Protein AF-A0A2W5A1D0-F1 (afdb_monomer_lite)

Organism: NCBI:txid397260

Secondary structure (DSSP, 8-state):
-------SSHHHHHHHHHHHHHH-TTTTT--GGGHHHHTHHHHHTT-EEEEE--S-TT-TTS-HHHHSTT--HHHHHT-EEEEEEEEEE-HHHHHHHHTTPPPPTTGGGSSSEEEEEEEE-TT--TTT-HHHHHHHHHHHTTTTT--EEEEEEPTTT--EEEEEESPPP-----

Foldseek 3Di:
DDCPDDQPDLVRQCVLQLVLLCLAPVRVPPDPVNCQQVPSLQSVVVQKDFDFCAQPPPCPPPAVCVVPNPAHNVNRRPRTQKMWGKAQADPVLVVCVVVVHTDDSCRRDHHHAIEREDIRGSPDDPPPCPSVVVVVCCCVPVQDQHKHWYWDQDPPPRDTDIDIDHDDPPDPDD

Sequence (174 aa):
MSDEKGPQTVAEALGQITWLLSQSPVHRHLKIGDLEWSIMPAILHEQFRIFRFGPLPGLNDVDPETLLPGVTREGLEQMPLGVALWGHLSEAVEAKVERGERLSADDWKSGDRLWLLELISPFATPENNLAEIMLADLVSGPFANRRFSLHRTDAASGRKDKITLGVEAKVPVH

Radius of gyration: 17.54 Å; chains: 1; bounding box: 45×40×52 Å

Structure (mmCIF, N/CA/C/O backbone):
data_AF-A0A2W5A1D0-F1
#
_entry.id   AF-A0A2W5A1D0-F1
#
loop_
_atom_site.group_PDB
_atom_site.id
_atom_site.type_symbol
_atom_site.label_atom_id
_atom_site.label_alt_id
_atom_site.label_comp_id
_atom_site.label_asym_id
_atom_site.label_entity_id
_atom_site.label_seq_id
_atom_site.pdbx_PDB_ins_code
_atom_site.Cartn_x
_atom_site.Cartn_y
_atom_site.Cartn_z
_atom_site.occupancy
_atom_site.B_iso_or_equiv
_atom_site.auth_seq_id
_atom_site.auth_comp_id
_atom_site.auth_asym_id
_atom_site.auth_atom_id
_atom_site.pdbx_PDB_model_num
ATOM 1 N N . MET A 1 1 ? -12.166 13.073 -17.812 1.00 34.03 1 MET A N 1
ATOM 2 C CA . MET A 1 1 ? -12.894 11.882 -17.337 1.00 34.03 1 MET A CA 1
ATOM 3 C C . MET A 1 1 ? -12.042 10.687 -17.723 1.00 34.03 1 MET A C 1
ATOM 5 O O . MET A 1 1 ? -12.230 10.119 -18.787 1.00 34.03 1 MET A O 1
ATOM 9 N N . SER A 1 2 ? -10.976 10.450 -16.963 1.00 37.81 2 SER A N 1
ATOM 10 C CA . SER A 1 2 ? -10.087 9.308 -17.161 1.00 37.81 2 SER A CA 1
ATOM 11 C C . SER A 1 2 ? -10.697 8.144 -16.399 1.00 37.81 2 SER A C 1
ATOM 13 O O . SER A 1 2 ? -10.781 8.180 -15.175 1.00 37.81 2 SER A O 1
ATOM 15 N N . ASP A 1 3 ? -11.195 7.174 -17.153 1.00 43.66 3 ASP A N 1
ATOM 16 C CA . ASP A 1 3 ? -11.702 5.899 -16.663 1.00 43.66 3 ASP A CA 1
ATOM 17 C C . ASP A 1 3 ? -10.487 5.105 -16.146 1.00 43.66 3 ASP A C 1
ATOM 19 O O . ASP A 1 3 ? -9.895 4.294 -16.855 1.00 43.66 3 ASP A O 1
ATOM 23 N N . GLU A 1 4 ? -10.011 5.440 -14.944 1.00 52.91 4 GLU A N 1
ATOM 24 C CA . GLU A 1 4 ? -8.922 4.731 -14.270 1.00 52.91 4 GLU A CA 1
ATOM 25 C C . GLU A 1 4 ? -9.487 3.387 -13.802 1.00 52.91 4 GLU A C 1
ATOM 27 O O . GLU A 1 4 ? -9.888 3.215 -12.652 1.00 52.91 4 GLU A O 1
ATOM 32 N N . LYS A 1 5 ? -9.631 2.445 -14.742 1.00 56.25 5 LYS A N 1
ATOM 33 C CA . LYS A 1 5 ? -10.149 1.109 -14.460 1.00 56.25 5 LYS A CA 1
ATOM 34 C C . LYS A 1 5 ? -9.184 0.415 -13.505 1.00 56.25 5 LYS A C 1
ATOM 36 O O . LYS A 1 5 ? -8.149 -0.115 -13.900 1.00 56.25 5 LYS A O 1
ATOM 41 N N . GLY A 1 6 ? -9.529 0.443 -12.219 1.00 62.19 6 GLY A N 1
ATOM 42 C CA . GLY A 1 6 ? -8.950 -0.439 -11.218 1.00 62.19 6 GLY A CA 1
ATOM 43 C C . GLY A 1 6 ? -9.097 -1.907 -11.639 1.00 62.19 6 GLY A C 1
ATOM 44 O O . GLY A 1 6 ? -9.859 -2.211 -12.567 1.00 62.19 6 GLY A O 1
ATOM 45 N N . PRO A 1 7 ? -8.364 -2.825 -10.986 1.00 69.69 7 PRO A N 1
ATOM 46 C CA . PRO A 1 7 ? -8.495 -4.245 -11.287 1.00 69.69 7 PRO A CA 1
ATOM 47 C C . PRO A 1 7 ? -9.966 -4.665 -11.197 1.00 69.69 7 PRO A C 1
ATOM 49 O O . PRO A 1 7 ? -10.667 -4.322 -10.247 1.00 69.69 7 PRO A O 1
ATOM 52 N N . GLN A 1 8 ? -10.437 -5.385 -12.210 1.00 74.31 8 GLN A N 1
ATOM 53 C CA . GLN A 1 8 ? -11.849 -5.722 -12.389 1.00 74.31 8 GLN A CA 1
ATOM 54 C C . GLN A 1 8 ? -12.270 -6.914 -11.518 1.00 74.31 8 GLN A C 1
ATOM 56 O O . GLN A 1 8 ? -13.457 -7.199 -11.375 1.00 74.31 8 GLN A O 1
ATOM 61 N N . THR A 1 9 ? -11.299 -7.635 -10.943 1.00 90.75 9 THR A N 1
ATOM 62 C CA . THR A 1 9 ? -11.533 -8.797 -10.079 1.00 90.75 9 THR A CA 1
ATOM 63 C C . THR A 1 9 ? -10.524 -8.876 -8.932 1.00 90.75 9 THR A C 1
ATOM 65 O O . THR A 1 9 ? -9.399 -8.381 -9.028 1.00 90.75 9 THR A O 1
ATOM 68 N N . VAL A 1 10 ? -10.892 -9.601 -7.868 1.00 93.38 10 VAL A N 1
ATOM 69 C CA . VAL A 1 10 ? -9.986 -9.957 -6.758 1.00 93.38 10 VAL A CA 1
ATOM 70 C C . VAL A 1 10 ? -8.732 -10.677 -7.267 1.00 93.38 10 VAL A C 1
ATOM 72 O O . VAL A 1 10 ? -7.628 -10.383 -6.815 1.00 93.38 10 VAL A O 1
ATOM 75 N N . ALA A 1 11 ? -8.888 -11.600 -8.223 1.00 94.31 11 ALA A N 1
ATOM 76 C CA . ALA A 1 11 ? -7.775 -12.363 -8.786 1.00 94.31 11 ALA A CA 1
ATOM 77 C C . ALA A 1 11 ? -6.790 -11.464 -9.549 1.00 94.31 11 ALA A C 1
ATOM 79 O O . ALA A 1 11 ? -5.578 -11.626 -9.419 1.00 94.31 11 ALA A O 1
ATOM 80 N N . GLU A 1 12 ? -7.304 -10.491 -10.302 1.00 93.75 12 GLU A N 1
ATOM 81 C CA . GLU A 1 12 ? -6.483 -9.515 -11.013 1.00 93.75 12 GLU A CA 1
ATOM 82 C C . GLU A 1 12 ? -5.714 -8.611 -10.039 1.00 93.75 12 GLU A C 1
ATOM 84 O O . GLU A 1 12 ? -4.500 -8.456 -10.179 1.00 93.75 12 GLU A O 1
ATOM 89 N N . ALA A 1 13 ? -6.389 -8.075 -9.014 1.00 95.50 13 ALA A N 1
ATOM 90 C CA . ALA A 1 13 ? -5.751 -7.253 -7.986 1.00 95.50 13 ALA A CA 1
ATOM 91 C C . ALA A 1 13 ? -4.634 -8.025 -7.269 1.00 95.50 13 ALA A C 1
ATOM 93 O O . ALA A 1 13 ? -3.504 -7.546 -7.163 1.00 95.50 13 ALA A O 1
ATOM 94 N N . LEU A 1 14 ? -4.929 -9.255 -6.834 1.00 96.94 14 LEU A N 1
ATOM 95 C CA . LEU A 1 14 ? -3.963 -10.115 -6.159 1.00 96.94 14 LEU A CA 1
ATOM 96 C C . LEU A 1 14 ? -2.771 -10.445 -7.065 1.00 96.94 14 LEU A C 1
ATOM 98 O O . LEU A 1 14 ? -1.632 -10.402 -6.602 1.00 96.94 14 LEU A O 1
ATOM 102 N N . GLY A 1 15 ? -3.007 -10.740 -8.346 1.00 95.44 15 GLY A N 1
ATOM 103 C CA . GLY A 1 15 ? -1.952 -11.007 -9.323 1.00 95.44 15 GLY A CA 1
ATOM 104 C C . GLY A 1 15 ? -1.017 -9.813 -9.525 1.00 95.44 15 GLY A C 1
ATOM 105 O O . GLY A 1 15 ? 0.202 -9.972 -9.444 1.00 95.44 15 GLY A O 1
ATOM 106 N N . GLN A 1 16 ? -1.570 -8.610 -9.707 1.00 95.44 16 GLN A N 1
ATOM 107 C CA . GLN A 1 16 ? -0.783 -7.382 -9.872 1.00 95.44 16 GLN A CA 1
ATOM 108 C C . GLN A 1 16 ? 0.029 -7.050 -8.613 1.00 95.44 16 GLN A C 1
ATOM 110 O O . GLN 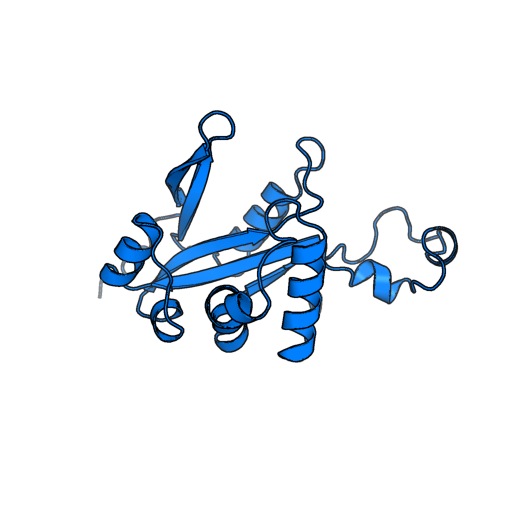A 1 16 ? 1.220 -6.749 -8.707 1.00 95.44 16 GLN A O 1
ATOM 115 N N . ILE A 1 17 ? -0.577 -7.165 -7.427 1.00 97.38 17 ILE A N 1
ATOM 116 C CA . ILE A 1 17 ? 0.123 -6.938 -6.156 1.00 97.38 17 ILE A CA 1
ATOM 117 C C . ILE A 1 17 ? 1.219 -7.987 -5.951 1.00 97.38 17 ILE A C 1
ATOM 119 O O . ILE A 1 17 ? 2.343 -7.634 -5.613 1.00 97.38 17 ILE A O 1
ATOM 123 N N . THR A 1 18 ? 0.943 -9.263 -6.224 1.00 97.19 18 THR A N 1
ATOM 124 C CA . THR A 1 18 ? 1.942 -10.342 -6.126 1.00 97.19 18 THR A CA 1
ATOM 125 C C . THR A 1 18 ? 3.119 -10.104 -7.066 1.00 97.19 18 THR A C 1
ATOM 127 O O . THR A 1 18 ? 4.274 -10.301 -6.682 1.00 97.19 18 THR A O 1
ATOM 130 N N . TRP A 1 19 ? 2.850 -9.623 -8.280 1.00 95.62 19 TRP A N 1
ATOM 131 C CA . TRP A 1 19 ? 3.905 -9.234 -9.202 1.00 95.62 19 TRP A CA 1
ATOM 132 C C . TRP A 1 19 ? 4.743 -8.081 -8.634 1.00 95.62 19 TRP A C 1
ATOM 134 O O . TRP A 1 19 ? 5.960 -8.225 -8.554 1.00 95.62 19 TRP A O 1
ATOM 144 N N . LEU A 1 20 ? 4.134 -7.005 -8.122 1.00 97.12 20 LEU A N 1
ATOM 145 C CA . LEU A 1 20 ? 4.869 -5.911 -7.466 1.00 97.12 20 LEU A CA 1
ATOM 146 C C . LEU A 1 20 ? 5.712 -6.391 -6.272 1.00 97.12 20 LEU A C 1
ATOM 148 O O . LEU A 1 20 ? 6.867 -5.984 -6.129 1.00 97.12 20 LEU A O 1
ATOM 152 N N . LEU A 1 21 ? 5.171 -7.289 -5.439 1.00 97.38 21 LEU A N 1
ATOM 153 C CA . LEU A 1 21 ? 5.900 -7.893 -4.319 1.00 97.38 21 LEU A CA 1
ATOM 154 C C . LEU A 1 21 ? 7.150 -8.637 -4.811 1.00 97.38 21 LEU A C 1
ATOM 156 O O . LEU A 1 21 ? 8.211 -8.505 -4.203 1.00 97.38 21 LEU A O 1
ATOM 160 N N . SER A 1 22 ? 7.059 -9.360 -5.935 1.00 96.75 22 SER A N 1
ATOM 161 C CA . SER A 1 22 ? 8.203 -10.072 -6.528 1.00 96.75 22 SER A CA 1
ATOM 162 C C . SER A 1 22 ? 9.323 -9.140 -7.011 1.00 96.75 22 SER A C 1
ATOM 164 O O . SER A 1 22 ? 10.490 -9.534 -6.996 1.00 96.75 22 SER A O 1
ATOM 166 N N . GLN A 1 23 ? 8.985 -7.901 -7.383 1.00 96.31 23 GLN A N 1
ATOM 167 C CA . GLN A 1 23 ? 9.950 -6.879 -7.798 1.00 96.31 23 GLN A CA 1
ATOM 168 C C . GLN A 1 23 ? 10.581 -6.141 -6.606 1.00 96.31 23 GLN A C 1
ATOM 170 O O . GLN A 1 23 ? 11.607 -5.483 -6.760 1.00 96.31 23 GLN A O 1
ATOM 175 N N . SER A 1 24 ? 10.006 -6.245 -5.403 1.00 94.94 24 SER A N 1
ATOM 176 C CA . SER A 1 24 ? 10.507 -5.554 -4.214 1.00 94.94 24 SER A CA 1
ATOM 177 C C . SER A 1 24 ? 11.513 -6.417 -3.434 1.00 94.94 24 SER A C 1
ATOM 179 O O . SER A 1 24 ? 11.140 -7.483 -2.936 1.00 94.94 24 SER A O 1
ATOM 181 N N . PRO A 1 25 ? 12.764 -5.963 -3.213 1.00 91.94 25 PRO A N 1
ATOM 182 C CA . PRO A 1 25 ? 13.761 -6.722 -2.449 1.00 91.94 25 PRO A CA 1
ATOM 183 C C . PRO A 1 25 ? 13.319 -7.095 -1.028 1.00 91.94 25 PRO A C 1
ATOM 185 O O . PRO A 1 25 ? 13.704 -8.147 -0.523 1.00 91.94 25 PRO A O 1
ATOM 188 N N . VAL A 1 26 ? 12.491 -6.253 -0.401 1.00 90.69 26 VAL A N 1
ATOM 189 C CA . VAL A 1 26 ? 11.990 -6.447 0.969 1.00 90.69 26 VAL A CA 1
ATOM 190 C C . VAL A 1 26 ? 10.836 -7.456 1.018 1.00 90.69 26 VAL A C 1
ATOM 192 O O . VAL A 1 26 ? 10.684 -8.160 2.013 1.00 90.69 26 VAL A O 1
ATOM 195 N N . HIS A 1 27 ? 10.053 -7.577 -0.060 1.00 94.88 27 HIS A N 1
ATOM 196 C CA . HIS A 1 27 ? 8.815 -8.364 -0.065 1.00 94.88 27 HIS A CA 1
ATOM 197 C C . HIS A 1 27 ? 8.885 -9.661 -0.870 1.00 94.88 27 HIS A C 1
ATOM 199 O O . HIS A 1 27 ? 8.077 -10.556 -0.637 1.00 94.88 27 HIS A O 1
ATOM 205 N N . ARG A 1 28 ? 9.852 -9.818 -1.783 1.00 95.75 28 ARG A N 1
ATOM 206 C CA . ARG A 1 28 ? 9.925 -10.959 -2.719 1.00 95.75 28 ARG A CA 1
ATOM 207 C C . ARG A 1 28 ? 10.047 -12.347 -2.070 1.00 95.75 28 ARG A C 1
ATOM 209 O O . ARG A 1 28 ? 10.005 -13.357 -2.764 1.00 95.75 28 ARG A O 1
ATOM 216 N N . HIS A 1 29 ? 10.247 -12.402 -0.754 1.00 95.56 29 HIS A N 1
ATOM 217 C CA . HIS A 1 29 ? 10.340 -13.630 0.039 1.00 95.56 29 HIS A CA 1
ATOM 218 C C . HIS A 1 29 ? 9.126 -13.857 0.957 1.00 95.56 29 HIS A C 1
ATOM 220 O O . HIS A 1 29 ? 9.137 -14.793 1.760 1.00 95.56 29 HIS A O 1
ATOM 226 N N . LEU A 1 30 ? 8.086 -13.022 0.852 1.00 94.50 30 LEU A N 1
ATOM 227 C CA . LEU A 1 30 ? 6.828 -13.198 1.569 1.00 94.50 30 LEU A CA 1
ATOM 228 C C . LEU A 1 30 ? 6.193 -14.538 1.179 1.00 94.50 30 LEU A C 1
ATOM 230 O O . LEU A 1 30 ? 6.147 -14.906 0.002 1.00 94.50 30 LEU A O 1
ATOM 234 N N . LYS A 1 31 ? 5.712 -15.296 2.167 1.00 96.50 31 LYS A N 1
ATOM 235 C CA . LYS A 1 31 ? 5.074 -16.587 1.900 1.00 96.50 31 LYS A CA 1
ATOM 236 C C . LYS A 1 31 ? 3.674 -16.350 1.346 1.00 96.50 31 LYS A C 1
ATOM 238 O O . LYS A 1 31 ? 2.987 -15.431 1.774 1.00 96.50 31 LYS A O 1
ATOM 243 N N . ILE A 1 32 ? 3.203 -17.247 0.479 1.00 95.69 32 ILE A N 1
ATOM 244 C CA . ILE A 1 32 ? 1.836 -17.183 -0.069 1.00 95.69 32 ILE A CA 1
ATOM 245 C C . ILE A 1 32 ? 0.789 -17.118 1.054 1.00 95.69 32 ILE A C 1
ATOM 247 O O . ILE A 1 32 ? -0.124 -16.304 0.991 1.00 95.69 32 ILE A O 1
ATOM 251 N N . GLY A 1 33 ? 0.956 -17.910 2.119 1.00 96.00 33 GLY A N 1
ATOM 252 C CA . GLY A 1 33 ? 0.050 -17.878 3.273 1.00 96.00 33 GLY A CA 1
ATOM 253 C C . GLY A 1 33 ? 0.063 -16.556 4.051 1.00 96.00 33 GLY A C 1
ATOM 254 O O . GLY A 1 33 ? -0.892 -16.260 4.759 1.00 96.00 33 GLY A O 1
ATOM 255 N N . ASP A 1 34 ? 1.105 -15.729 3.912 1.00 95.06 34 ASP A N 1
ATOM 256 C CA . ASP A 1 34 ? 1.127 -14.411 4.545 1.00 95.06 34 ASP A CA 1
ATOM 257 C C . ASP A 1 34 ? 0.284 -13.374 3.774 1.00 95.06 34 ASP A C 1
ATOM 259 O O . ASP A 1 34 ? -0.114 -12.360 4.350 1.00 95.06 34 ASP A O 1
ATOM 263 N N . LEU A 1 35 ? -0.055 -13.629 2.502 1.00 95.75 35 LEU A N 1
ATOM 264 C CA . LEU A 1 35 ? -0.909 -12.737 1.704 1.00 95.75 35 LEU A CA 1
ATOM 265 C C . LEU A 1 35 ? -2.327 -12.628 2.283 1.00 95.75 35 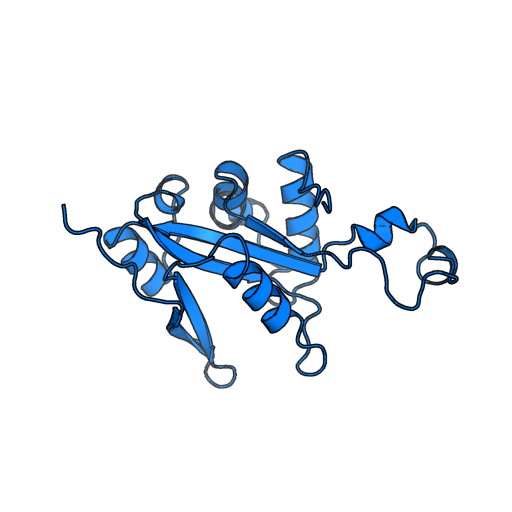LEU A C 1
ATOM 267 O O . LEU A 1 35 ? -2.959 -11.580 2.163 1.00 95.75 35 LEU A O 1
ATOM 271 N N . GLU A 1 36 ? -2.813 -13.682 2.944 1.00 94.44 36 GLU A N 1
ATOM 272 C CA . GLU A 1 36 ? -4.160 -13.737 3.522 1.00 94.44 36 GLU A CA 1
ATOM 273 C C . GLU A 1 36 ? -4.379 -12.692 4.623 1.00 94.44 36 GLU A C 1
ATOM 275 O O . GLU A 1 36 ? -5.468 -12.137 4.733 1.00 94.44 36 GLU A O 1
ATOM 280 N N . TRP A 1 37 ? -3.347 -12.376 5.409 1.00 93.00 37 TRP A N 1
ATOM 281 C CA . TRP A 1 37 ? -3.455 -11.377 6.476 1.00 93.00 37 TRP A CA 1
ATOM 282 C C . TRP A 1 37 ? -2.896 -10.004 6.080 1.00 93.00 37 TRP A C 1
ATOM 284 O O . TRP A 1 37 ? -3.312 -8.997 6.650 1.00 93.00 37 TRP A O 1
ATOM 294 N N . SER A 1 38 ? -1.968 -9.946 5.116 1.00 93.12 38 SER A N 1
ATOM 295 C CA . SER A 1 38 ? -1.272 -8.703 4.741 1.00 93.12 38 SER A CA 1
ATOM 296 C C . SER A 1 38 ? -1.838 -8.000 3.502 1.00 93.12 38 SER A C 1
ATOM 298 O O . SER A 1 38 ? -1.741 -6.780 3.417 1.00 93.12 38 SER A O 1
ATOM 300 N N . ILE A 1 39 ? -2.445 -8.735 2.561 1.00 96.62 39 ILE A N 1
ATOM 301 C CA . ILE A 1 39 ? -2.907 -8.197 1.268 1.00 96.62 39 ILE A CA 1
ATOM 302 C C . ILE A 1 39 ? -4.417 -8.367 1.088 1.00 96.62 39 ILE A C 1
ATOM 304 O O . ILE A 1 39 ? -5.112 -7.420 0.722 1.00 96.62 39 ILE A O 1
ATOM 308 N N . MET A 1 40 ? -4.940 -9.569 1.350 1.00 97.00 40 MET A N 1
ATOM 309 C CA . MET A 1 40 ? -6.348 -9.892 1.095 1.00 97.00 40 MET A CA 1
ATOM 310 C C . MET A 1 40 ? -7.345 -8.962 1.798 1.00 97.00 40 MET A C 1
ATOM 312 O O . MET A 1 40 ? -8.317 -8.589 1.143 1.00 97.00 40 MET A O 1
ATOM 316 N N . PRO A 1 41 ? -7.144 -8.517 3.056 1.00 97.56 41 PRO A N 1
ATOM 317 C CA . PRO A 1 41 ? -8.100 -7.619 3.696 1.00 97.56 41 PRO A CA 1
ATOM 318 C C . PRO A 1 41 ? -8.215 -6.273 2.971 1.00 97.56 41 PRO A C 1
ATOM 320 O O . PRO A 1 41 ? -9.318 -5.754 2.827 1.00 97.56 41 PRO A O 1
ATOM 323 N N . ALA A 1 42 ? -7.105 -5.742 2.447 1.00 97.50 42 ALA A N 1
ATOM 324 C CA . ALA A 1 42 ? -7.114 -4.521 1.647 1.00 97.50 42 ALA A CA 1
ATOM 325 C C . ALA A 1 42 ? -7.942 -4.702 0.369 1.00 97.50 42 ALA A C 1
ATOM 327 O O . ALA A 1 42 ? -8.764 -3.852 0.046 1.00 97.50 42 ALA A O 1
ATOM 328 N N . ILE A 1 43 ? -7.758 -5.825 -0.334 1.00 96.88 43 ILE A N 1
ATOM 329 C CA . ILE A 1 43 ? -8.491 -6.121 -1.573 1.00 96.88 43 ILE A CA 1
ATOM 330 C C . ILE A 1 43 ? -9.984 -6.308 -1.289 1.00 96.88 43 ILE A C 1
ATOM 332 O O . ILE A 1 43 ? -10.815 -5.718 -1.970 1.00 96.88 43 ILE A O 1
ATOM 336 N N . LEU A 1 44 ? -10.328 -7.116 -0.282 1.00 95.44 44 LEU A N 1
ATOM 337 C CA . LEU A 1 44 ? -11.716 -7.461 0.038 1.00 95.44 44 LEU A CA 1
ATOM 338 C C . LEU A 1 44 ? -12.528 -6.269 0.556 1.00 95.44 44 LEU A C 1
ATOM 340 O O . LEU A 1 44 ? -13.741 -6.247 0.369 1.00 95.44 44 LEU A O 1
ATOM 344 N N . HIS A 1 45 ? -11.874 -5.293 1.192 1.00 95.62 45 HIS A N 1
ATOM 345 C CA . HIS A 1 45 ? -12.514 -4.049 1.632 1.00 95.62 45 HIS A CA 1
ATOM 346 C C . HIS A 1 45 ? -12.345 -2.895 0.632 1.00 95.62 45 HIS A C 1
ATOM 348 O O . HIS A 1 45 ? -12.726 -1.775 0.952 1.00 95.62 45 HIS A O 1
ATOM 354 N N . GLU A 1 46 ? -11.760 -3.138 -0.548 1.00 95.50 46 GLU A N 1
ATOM 355 C CA . GLU A 1 46 ? -11.460 -2.105 -1.557 1.00 95.50 46 GLU A CA 1
ATOM 356 C C . GLU A 1 46 ? -10.593 -0.948 -1.013 1.00 95.50 46 GLU A C 1
ATOM 358 O O . GLU A 1 46 ? -10.654 0.193 -1.468 1.00 95.50 46 GLU A O 1
ATOM 363 N N . GLN A 1 47 ? -9.742 -1.244 -0.029 1.00 97.50 47 GLN A N 1
ATOM 364 C CA . GLN A 1 47 ? -8.847 -0.294 0.631 1.00 97.50 47 GLN A CA 1
ATOM 365 C C . GLN A 1 47 ? -7.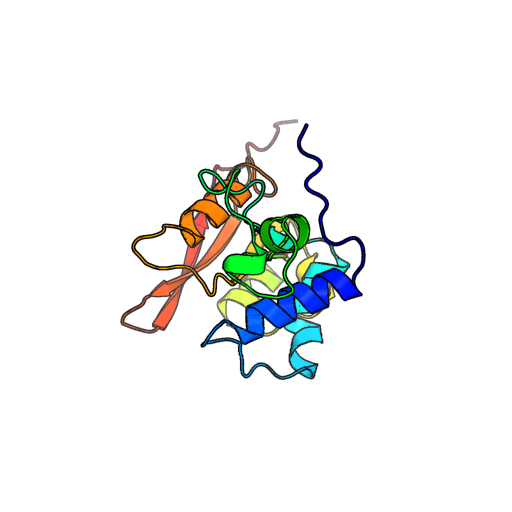429 -0.354 0.047 1.00 97.50 47 GLN A C 1
ATOM 367 O O . GLN A 1 47 ? -6.440 -0.549 0.763 1.00 97.50 47 GLN A O 1
ATOM 372 N N . PHE A 1 48 ? -7.327 -0.235 -1.276 1.00 98.00 48 PHE A N 1
ATOM 373 C CA . PHE A 1 48 ? -6.051 -0.227 -1.983 1.00 98.00 48 PHE A CA 1
ATOM 374 C C . PHE A 1 48 ? -6.088 0.640 -3.247 1.00 98.00 48 PHE A C 1
ATOM 376 O O . PHE A 1 48 ? -7.146 0.912 -3.809 1.00 98.00 48 PHE A O 1
ATOM 383 N N . ARG A 1 49 ? -4.910 1.051 -3.725 1.00 96.94 49 ARG A N 1
ATOM 384 C CA . ARG A 1 49 ? -4.746 1.694 -5.036 1.00 96.94 49 ARG A CA 1
ATOM 385 C C . ARG A 1 49 ? -3.503 1.163 -5.726 1.00 96.94 49 ARG A C 1
ATOM 387 O O . ARG A 1 49 ? -2.428 1.174 -5.134 1.00 96.94 49 ARG A O 1
ATOM 394 N N . ILE A 1 50 ? -3.659 0.712 -6.969 1.00 96.00 50 ILE A N 1
ATOM 395 C CA . ILE A 1 50 ? -2.553 0.317 -7.848 1.00 96.00 50 ILE A CA 1
ATOM 396 C C . ILE A 1 50 ? -2.246 1.489 -8.776 1.00 96.00 50 ILE A C 1
ATOM 398 O O . ILE A 1 50 ? -3.138 1.983 -9.461 1.00 96.00 50 ILE A O 1
ATOM 402 N N . PHE A 1 51 ? -0.986 1.905 -8.803 1.00 94.38 51 PHE A N 1
ATOM 403 C CA . PHE A 1 51 ? -0.495 3.022 -9.607 1.00 94.38 51 PHE A CA 1
ATOM 404 C C . PHE A 1 51 ? 0.076 2.499 -10.918 1.00 94.38 51 PHE A C 1
ATOM 406 O O . PHE A 1 51 ? 0.692 1.434 -10.932 1.00 94.38 51 PHE A O 1
ATOM 413 N N . ARG A 1 52 ? -0.117 3.232 -12.014 1.00 90.44 52 ARG A N 1
ATOM 414 C CA . ARG A 1 52 ? 0.272 2.828 -13.375 1.00 90.44 52 ARG A CA 1
ATOM 415 C C . ARG A 1 52 ? 0.863 4.015 -14.127 1.00 90.44 52 ARG A C 1
ATOM 417 O O . ARG A 1 52 ? 0.667 5.154 -13.709 1.00 90.44 52 ARG A O 1
ATOM 424 N N . PHE A 1 53 ? 1.567 3.760 -15.230 1.00 74.56 53 PHE A N 1
ATOM 425 C CA . PHE A 1 53 ? 2.126 4.831 -16.064 1.00 74.56 53 PHE A CA 1
ATOM 426 C C . PHE A 1 53 ? 1.042 5.731 -16.673 1.00 74.56 53 PHE A C 1
ATOM 428 O O . PHE A 1 53 ? 1.285 6.919 -16.877 1.00 74.56 53 PHE A O 1
ATOM 435 N N . GLY A 1 54 ? -0.144 5.178 -16.959 1.00 74.00 54 GLY A N 1
ATOM 436 C CA . GLY A 1 54 ? -1.100 5.853 -17.833 1.00 74.00 54 GLY A CA 1
ATOM 437 C C . GLY A 1 54 ? -0.515 6.017 -19.244 1.00 74.00 54 GLY A C 1
ATOM 438 O O . GLY A 1 54 ? 0.414 5.289 -19.601 1.00 74.00 54 GLY A O 1
ATOM 439 N N . PRO A 1 55 ? -1.02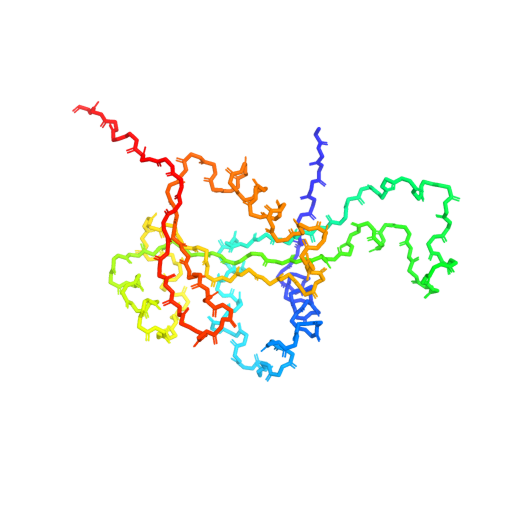7 6.958 -20.058 1.00 70.56 55 PRO A N 1
ATOM 440 C CA . PRO A 1 55 ? -0.471 7.231 -21.381 1.00 70.56 55 PRO A CA 1
ATOM 441 C C . PRO A 1 55 ? 1.001 7.639 -21.269 1.00 70.56 55 PRO A C 1
ATOM 443 O O . PRO A 1 55 ? 1.308 8.609 -20.581 1.00 70.56 55 PRO A O 1
ATOM 446 N N . LEU A 1 56 ? 1.906 6.919 -21.936 1.00 66.19 56 LEU A N 1
ATOM 447 C CA . LEU A 1 56 ? 3.355 7.134 -21.822 1.00 66.19 56 LEU A CA 1
ATOM 448 C C . LEU A 1 56 ? 3.788 8.445 -22.510 1.00 66.19 56 LEU A C 1
ATOM 450 O O . LEU A 1 56 ? 3.852 8.497 -23.744 1.00 66.19 56 LEU A O 1
ATOM 454 N N . PRO A 1 57 ? 4.146 9.508 -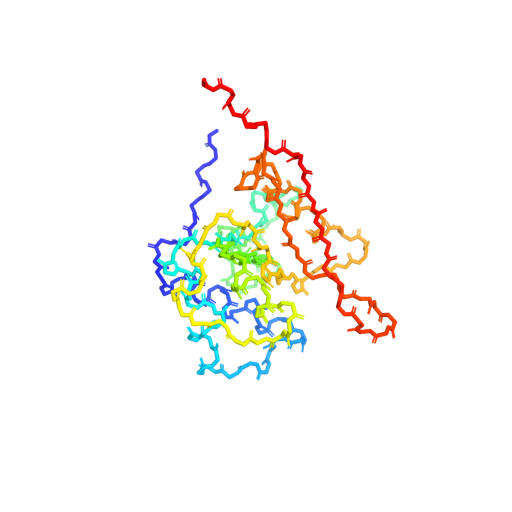21.764 1.00 65.25 57 PRO A N 1
ATOM 455 C CA . PRO A 1 57 ? 4.547 10.766 -22.378 1.00 65.25 57 PRO A CA 1
ATOM 456 C C . PRO A 1 57 ? 5.917 10.613 -23.054 1.00 65.25 57 PRO A C 1
ATOM 458 O O . PRO A 1 57 ? 6.874 10.138 -22.450 1.00 65.25 57 PRO A O 1
ATOM 461 N N . GLY A 1 58 ? 6.022 11.021 -24.322 1.00 68.38 58 GLY A N 1
ATOM 462 C CA . GLY A 1 58 ? 7.277 10.961 -25.088 1.00 68.38 58 GLY A CA 1
ATOM 463 C C . GLY A 1 58 ? 7.575 9.616 -25.765 1.00 68.38 58 GLY A C 1
ATOM 464 O O . GLY A 1 58 ? 8.572 9.517 -26.474 1.00 68.38 58 GLY A O 1
ATOM 465 N N . LEU A 1 59 ? 6.702 8.611 -25.612 1.00 69.56 59 LEU A N 1
ATOM 466 C CA . LEU A 1 59 ? 6.784 7.309 -26.300 1.00 69.56 59 LEU A CA 1
ATOM 467 C C . LEU A 1 59 ? 5.574 7.053 -27.215 1.00 69.56 59 LEU A C 1
ATOM 469 O O . LEU A 1 59 ? 5.265 5.911 -27.562 1.00 69.56 59 LEU A O 1
ATOM 473 N N . ASN A 1 60 ? 4.873 8.117 -27.616 1.00 73.81 60 ASN A N 1
ATOM 474 C CA . ASN A 1 60 ? 3.682 8.017 -28.464 1.00 73.81 60 ASN A CA 1
ATOM 475 C C . ASN A 1 60 ? 3.984 7.322 -29.803 1.00 73.81 60 ASN A C 1
ATOM 477 O O . ASN A 1 60 ? 3.176 6.521 -30.261 1.00 73.81 60 ASN A O 1
ATOM 481 N N . ASP A 1 61 ? 5.173 7.555 -30.365 1.00 80.12 61 ASP A N 1
ATOM 482 C CA . ASP A 1 61 ? 5.588 7.018 -31.669 1.00 80.12 61 ASP A CA 1
ATOM 483 C C . ASP A 1 61 ? 6.524 5.798 -31.568 1.00 80.12 61 ASP A C 1
ATOM 485 O O . ASP A 1 61 ? 6.948 5.251 -32.584 1.00 80.12 61 ASP A O 1
ATOM 489 N N . VAL A 1 62 ? 6.867 5.360 -30.350 1.00 79.19 62 VAL A N 1
ATOM 490 C CA . VAL A 1 62 ? 7.723 4.183 -30.126 1.00 79.19 62 VAL A CA 1
ATOM 491 C C . VAL A 1 62 ? 6.844 2.952 -29.970 1.00 79.19 62 VAL A C 1
ATOM 493 O O . VAL A 1 62 ? 5.930 2.961 -29.146 1.00 79.19 62 VAL A O 1
ATOM 496 N N . ASP A 1 63 ? 7.117 1.901 -30.742 1.00 80.81 63 ASP A N 1
ATOM 497 C CA . ASP A 1 63 ? 6.434 0.612 -30.619 1.00 80.81 63 ASP A CA 1
ATOM 498 C C . ASP A 1 63 ? 6.946 -0.152 -29.380 1.00 80.81 63 ASP A C 1
ATOM 500 O O . ASP A 1 63 ? 8.130 -0.501 -29.331 1.00 80.81 63 ASP A O 1
ATOM 504 N N . PRO A 1 64 ? 6.097 -0.426 -28.373 1.00 77.50 64 PRO A N 1
ATOM 505 C CA . PRO A 1 64 ? 6.483 -1.144 -27.159 1.00 77.50 64 PRO A CA 1
ATOM 506 C C . PRO A 1 64 ? 7.079 -2.531 -27.401 1.00 77.50 64 PRO A C 1
ATOM 508 O O . PRO A 1 64 ? 7.936 -2.940 -26.618 1.00 77.50 64 PRO A O 1
ATOM 511 N N . GLU A 1 65 ? 6.731 -3.217 -28.495 1.00 78.69 65 GLU A N 1
ATOM 512 C CA . GLU A 1 65 ? 7.330 -4.519 -28.824 1.00 78.69 65 GLU A CA 1
ATOM 513 C C . GLU A 1 65 ? 8.839 -4.422 -29.091 1.00 78.69 65 GLU A C 1
ATOM 515 O O . GLU A 1 65 ? 9.576 -5.390 -28.897 1.00 78.69 65 GLU A O 1
ATOM 520 N N . THR A 1 66 ? 9.323 -3.238 -29.483 1.00 81.88 66 THR A N 1
ATOM 521 C CA . THR A 1 66 ? 10.757 -2.979 -29.680 1.00 81.88 66 THR A CA 1
ATOM 522 C C . THR A 1 66 ? 11.514 -2.788 -28.366 1.00 81.88 66 THR A C 1
ATOM 524 O O . THR A 1 66 ? 12.724 -3.003 -28.322 1.00 81.88 66 THR A O 1
ATOM 527 N N . LEU A 1 67 ? 10.813 -2.406 -27.293 1.00 77.88 67 LEU A N 1
ATOM 528 C CA . LEU A 1 67 ? 11.377 -2.219 -25.954 1.00 77.88 67 LEU A CA 1
ATOM 529 C C . LEU A 1 67 ? 11.282 -3.509 -25.134 1.00 77.88 67 LEU A C 1
ATOM 531 O O . LEU A 1 67 ? 12.240 -3.910 -24.476 1.00 77.88 67 LEU A O 1
ATOM 535 N N . LEU A 1 68 ? 10.112 -4.147 -25.177 1.00 76.06 68 LEU A N 1
ATOM 536 C CA . LEU A 1 68 ? 9.770 -5.356 -24.441 1.00 76.06 68 LEU A CA 1
ATOM 537 C C . LEU A 1 68 ? 8.981 -6.291 -25.374 1.00 76.06 68 LEU A C 1
ATOM 539 O O . LEU A 1 68 ? 7.762 -6.148 -25.498 1.00 76.06 68 LEU A O 1
ATOM 543 N N . PRO A 1 69 ? 9.649 -7.257 -26.033 1.00 82.38 69 PRO A N 1
ATOM 544 C CA . PRO A 1 69 ? 8.984 -8.185 -26.941 1.00 82.38 69 PRO A CA 1
ATOM 545 C C . PRO A 1 69 ? 7.805 -8.902 -26.270 1.00 82.38 69 PRO A C 1
ATOM 547 O O . PRO A 1 69 ? 7.954 -9.490 -25.198 1.00 82.38 69 PRO A O 1
ATOM 550 N N . GLY A 1 70 ? 6.636 -8.864 -26.913 1.00 80.94 70 GLY A N 1
ATOM 551 C CA . GLY A 1 70 ? 5.401 -9.474 -26.407 1.00 80.94 70 GLY A CA 1
ATOM 552 C C . GLY A 1 70 ? 4.580 -8.603 -25.449 1.00 80.94 70 GLY A C 1
ATOM 553 O O . GLY A 1 70 ? 3.561 -9.071 -24.942 1.00 80.94 70 GLY A O 1
ATOM 554 N N . VAL A 1 71 ? 4.983 -7.352 -25.202 1.00 81.62 71 VAL A N 1
ATOM 555 C CA . VAL A 1 71 ? 4.202 -6.382 -24.422 1.00 81.62 71 VAL A CA 1
ATOM 556 C C . VAL A 1 71 ? 3.498 -5.411 -25.367 1.00 81.62 71 VAL A C 1
ATOM 558 O O . VAL A 1 71 ? 4.139 -4.704 -26.140 1.00 81.62 71 VAL A O 1
ATOM 561 N N . THR A 1 72 ? 2.168 -5.348 -25.289 1.00 85.44 72 THR A N 1
ATOM 562 C CA . THR A 1 72 ? 1.371 -4.375 -26.051 1.00 85.44 72 THR A CA 1
ATOM 563 C C . THR A 1 72 ? 1.464 -2.979 -25.426 1.00 85.44 72 THR A C 1
ATOM 565 O O . THR A 1 72 ? 1.780 -2.840 -24.244 1.00 85.44 72 THR A O 1
ATOM 568 N N . ARG A 1 73 ? 1.122 -1.923 -26.181 1.00 83.31 73 ARG A N 1
ATOM 569 C CA . ARG A 1 73 ? 1.013 -0.553 -25.633 1.00 83.31 73 ARG A CA 1
ATOM 570 C C . ARG A 1 73 ? 0.075 -0.480 -24.443 1.00 83.31 73 ARG A C 1
ATOM 572 O O . ARG A 1 73 ? 0.475 0.009 -23.395 1.00 83.31 73 ARG A O 1
ATOM 579 N N . GLU A 1 74 ? -1.126 -1.022 -24.594 1.00 82.56 74 GLU A N 1
ATOM 580 C CA . GLU A 1 74 ? -2.095 -1.096 -23.503 1.00 82.56 74 GLU A CA 1
ATOM 581 C C . GLU A 1 74 ? -1.515 -1.854 -22.300 1.00 82.56 74 GLU A C 1
ATOM 583 O O . GLU A 1 74 ? -1.618 -1.382 -21.175 1.00 82.56 74 GLU A O 1
ATOM 588 N N . GLY A 1 75 ? -0.828 -2.978 -22.526 1.00 81.56 75 GLY A N 1
ATOM 589 C CA . GLY A 1 75 ? -0.169 -3.730 -21.458 1.00 81.56 75 GLY A CA 1
ATOM 590 C C . GLY A 1 75 ? 0.903 -2.923 -20.722 1.00 81.56 75 GLY A C 1
ATOM 591 O O . GLY A 1 75 ? 0.996 -3.007 -19.499 1.00 81.56 75 GLY A O 1
ATOM 592 N N . LEU A 1 76 ? 1.679 -2.109 -21.442 1.00 81.31 76 LEU A N 1
ATOM 593 C CA . LEU A 1 76 ? 2.705 -1.247 -20.855 1.00 81.31 76 LEU A CA 1
ATOM 594 C C . LEU A 1 76 ? 2.098 -0.072 -20.073 1.00 81.31 76 LEU A C 1
ATOM 596 O O . LEU A 1 76 ? 2.545 0.227 -18.967 1.00 81.31 76 LEU A O 1
ATOM 600 N N . GLU A 1 77 ? 1.059 0.565 -20.612 1.00 83.88 77 GLU A N 1
ATOM 601 C CA . GLU A 1 77 ? 0.321 1.650 -19.947 1.00 83.88 77 GLU A CA 1
ATOM 602 C C . GLU A 1 77 ? -0.413 1.154 -18.691 1.00 83.88 77 GLU A C 1
ATOM 604 O O . GLU A 1 77 ? -0.521 1.885 -17.702 1.00 83.88 77 GLU A O 1
ATOM 609 N N . GLN A 1 78 ? -0.875 -0.103 -18.710 1.00 84.06 78 GLN A N 1
ATOM 610 C CA . GLN A 1 78 ? -1.537 -0.759 -17.583 1.00 84.06 78 GLN A CA 1
ATOM 611 C C . GLN A 1 78 ? -0.569 -1.428 -16.593 1.00 84.06 78 GLN A C 1
ATOM 613 O O . GLN A 1 78 ? -1.008 -1.973 -15.573 1.00 84.06 78 GLN A O 1
ATOM 618 N N . MET A 1 79 ? 0.741 -1.387 -16.860 1.00 86.75 79 MET A N 1
ATOM 619 C CA . MET A 1 79 ? 1.735 -2.022 -16.003 1.00 86.75 79 MET A CA 1
ATOM 620 C C . MET A 1 79 ? 1.718 -1.383 -14.604 1.00 86.75 79 MET A C 1
ATOM 622 O O . MET A 1 79 ? 1.822 -0.156 -14.484 1.00 86.75 79 MET A O 1
ATOM 626 N N . PRO A 1 80 ? 1.597 -2.183 -13.530 1.00 93.12 80 PRO A N 1
ATOM 627 C CA . PRO A 1 80 ? 1.593 -1.646 -12.180 1.00 93.12 80 PRO A CA 1
ATOM 628 C C . PRO A 1 80 ? 2.990 -1.130 -11.804 1.00 93.12 80 PRO A C 1
ATOM 630 O O . PRO A 1 80 ? 3.995 -1.797 -12.023 1.00 93.12 80 PRO A O 1
ATOM 633 N N . LEU A 1 81 ? 3.061 0.054 -11.203 1.00 93.88 81 LEU A N 1
ATOM 634 C CA . LEU A 1 81 ? 4.299 0.697 -10.735 1.00 93.88 81 LEU A CA 1
ATOM 635 C C . LEU A 1 81 ? 4.457 0.650 -9.224 1.00 93.88 81 LEU A C 1
ATOM 637 O O . LEU A 1 81 ? 5.566 0.705 -8.693 1.00 93.88 81 LEU A O 1
ATOM 641 N N . GLY A 1 82 ? 3.335 0.534 -8.532 1.00 96.56 82 GLY A N 1
ATOM 642 C CA . GLY A 1 82 ? 3.294 0.418 -7.096 1.00 96.56 82 GLY A CA 1
ATOM 643 C C . GLY A 1 82 ? 1.878 0.185 -6.611 1.00 96.56 82 GLY A C 1
ATOM 644 O O . GLY A 1 82 ? 0.916 0.246 -7.381 1.00 96.56 82 GLY A O 1
ATOM 645 N N . VAL A 1 83 ? 1.755 -0.089 -5.321 1.00 98.00 83 VAL A N 1
ATOM 646 C CA . VAL A 1 83 ? 0.469 -0.251 -4.651 1.00 98.00 83 VAL A CA 1
ATOM 647 C C . VAL A 1 83 ? 0.509 0.390 -3.271 1.00 98.00 83 VAL A C 1
ATOM 649 O O . VAL A 1 83 ? 1.507 0.298 -2.559 1.00 98.00 83 VAL A O 1
ATOM 652 N N . ALA A 1 84 ? -0.592 1.032 -2.899 1.00 98.25 84 ALA A N 1
ATOM 653 C CA . ALA A 1 84 ? -0.873 1.470 -1.541 1.00 98.25 84 ALA A CA 1
ATOM 654 C C . ALA A 1 84 ? -1.983 0.604 -0.946 1.00 98.25 84 ALA A C 1
ATOM 656 O O . ALA A 1 84 ? -2.987 0.372 -1.619 1.00 98.25 84 ALA A O 1
ATOM 657 N N . LEU A 1 85 ? -1.819 0.166 0.302 1.00 98.25 85 LEU A N 1
ATOM 658 C CA . LEU A 1 85 ? -2.817 -0.577 1.076 1.00 98.25 85 LEU A CA 1
ATOM 659 C C . LEU A 1 85 ? -3.119 0.204 2.354 1.00 98.25 85 LEU A C 1
ATOM 661 O O . LEU A 1 85 ? -2.192 0.597 3.070 1.00 98.25 85 LEU A O 1
ATOM 665 N N . TRP A 1 86 ? -4.393 0.423 2.667 1.00 98.44 86 TRP A N 1
ATOM 666 C CA . TRP A 1 86 ? -4.779 1.174 3.861 1.00 98.44 86 TRP A CA 1
ATOM 667 C C . TRP A 1 86 ? -5.865 0.490 4.682 1.00 98.44 86 TRP A C 1
ATOM 669 O O . TRP A 1 86 ? -6.560 -0.413 4.226 1.00 98.44 86 TRP A O 1
ATOM 679 N N . GLY A 1 87 ? -5.984 0.939 5.928 1.00 98.25 87 GLY A N 1
ATOM 680 C CA . GLY A 1 87 ? -6.984 0.506 6.891 1.00 98.25 87 GLY A CA 1
ATOM 681 C C . GLY A 1 87 ? -7.732 1.686 7.500 1.00 98.25 87 GLY A C 1
ATOM 682 O O . GLY A 1 87 ? -7.200 2.792 7.607 1.00 98.25 87 GLY A O 1
ATOM 683 N N . HIS A 1 88 ? -8.962 1.431 7.921 1.00 98.44 88 HIS A N 1
ATOM 684 C CA . HIS A 1 88 ? -9.762 2.306 8.763 1.00 98.44 88 HIS A CA 1
ATOM 685 C C . HIS A 1 88 ? -9.854 1.671 10.150 1.00 98.44 88 HIS A C 1
ATOM 687 O O . HIS A 1 88 ? -10.592 0.712 10.371 1.00 98.44 88 HIS A O 1
ATOM 693 N N . LEU A 1 89 ? -9.028 2.154 11.073 1.00 98.56 89 LEU A N 1
ATOM 694 C CA . LEU A 1 89 ? -8.736 1.467 12.324 1.00 98.56 89 LEU A CA 1
ATOM 695 C C . LEU A 1 89 ? -9.441 2.137 13.503 1.00 98.56 89 LEU A C 1
ATOM 697 O O . LEU A 1 89 ? -9.588 3.358 13.565 1.00 98.56 89 LEU A O 1
ATOM 701 N N . SER A 1 90 ? -9.843 1.332 14.479 1.00 98.56 90 SER A N 1
ATOM 702 C CA . SER A 1 90 ? -10.125 1.829 15.825 1.00 98.56 90 SER A CA 1
ATOM 703 C C . SER A 1 90 ? -8.825 2.191 16.549 1.00 98.56 90 SER A C 1
ATOM 705 O O . SER A 1 90 ? -7.739 1.754 16.170 1.00 98.56 90 SER A O 1
ATOM 707 N N . GLU A 1 91 ? -8.930 2.933 17.650 1.00 98.12 91 GLU A N 1
ATOM 708 C CA . GLU A 1 91 ? -7.791 3.234 18.527 1.00 98.12 91 GLU A CA 1
ATOM 709 C C . GLU A 1 91 ? -7.064 1.978 19.031 1.00 98.12 91 GLU A C 1
ATOM 711 O O . GLU A 1 91 ? -5.836 1.912 19.024 1.00 98.12 91 GLU A O 1
ATOM 716 N N . ALA A 1 92 ? -7.821 0.952 19.429 1.00 98.19 92 ALA A N 1
ATOM 717 C CA . ALA A 1 92 ? -7.252 -0.298 19.924 1.00 98.19 92 ALA A CA 1
ATOM 718 C C . ALA A 1 92 ? -6.442 -1.030 18.841 1.00 98.19 92 ALA A C 1
ATOM 720 O O . ALA A 1 92 ? -5.415 -1.642 19.138 1.00 98.19 92 ALA A O 1
ATOM 721 N N . VAL A 1 93 ? -6.894 -0.955 17.587 1.00 98.44 93 VAL A N 1
ATOM 722 C CA . VAL A 1 93 ? -6.232 -1.585 16.441 1.00 98.44 93 VAL A CA 1
ATOM 723 C C . VAL A 1 93 ? -5.045 -0.762 15.952 1.00 98.44 93 VAL A C 1
ATOM 725 O O . VAL A 1 93 ? -4.003 -1.332 15.648 1.00 98.44 93 VAL A O 1
ATOM 728 N N . GLU A 1 94 ? -5.141 0.566 15.963 1.00 97.88 94 GLU A N 1
ATOM 729 C CA . GLU A 1 94 ? -3.996 1.452 15.740 1.00 97.88 94 GLU A CA 1
ATOM 730 C C . GLU A 1 94 ? -2.837 1.114 16.696 1.00 97.88 94 GLU A C 1
ATOM 732 O O . GLU A 1 94 ? -1.697 0.956 16.264 1.00 97.88 94 GLU A O 1
ATOM 737 N N . ALA A 1 95 ? -3.133 0.884 17.979 1.00 97.25 95 ALA A N 1
ATOM 738 C CA . ALA A 1 95 ? -2.118 0.492 18.951 1.00 97.25 95 ALA A CA 1
ATOM 739 C C . ALA A 1 95 ? -1.463 -0.871 18.631 1.00 97.25 95 ALA A C 1
ATOM 741 O O . ALA A 1 95 ? -0.292 -1.071 18.956 1.00 97.25 95 ALA A O 1
ATOM 742 N N . LYS A 1 96 ? -2.180 -1.816 17.997 1.00 96.94 96 LYS A N 1
ATOM 743 C CA . LYS A 1 96 ? -1.589 -3.077 17.496 1.00 96.94 96 LYS A CA 1
ATOM 744 C C . LYS A 1 96 ? -0.576 -2.797 16.385 1.00 96.94 96 LYS A C 1
ATOM 746 O O . LYS A 1 96 ? 0.524 -3.348 16.415 1.00 96.94 96 LYS A O 1
ATOM 751 N N . VAL A 1 97 ? -0.929 -1.915 15.443 1.00 95.88 97 VAL A N 1
ATOM 752 C CA . VAL A 1 97 ? -0.043 -1.517 14.337 1.00 95.88 97 VAL A CA 1
ATOM 753 C C . VAL A 1 97 ? 1.246 -0.913 14.879 1.00 95.88 97 VAL A C 1
ATOM 755 O O . VAL A 1 97 ? 2.322 -1.359 14.493 1.00 95.88 97 VAL A O 1
ATOM 758 N N . GLU A 1 98 ? 1.159 0.024 15.826 1.00 94.31 98 GLU A N 1
ATOM 759 C CA . GLU A 1 98 ? 2.334 0.662 16.446 1.00 94.31 98 GLU A CA 1
ATOM 760 C C . GLU A 1 98 ? 3.264 -0.339 17.157 1.00 94.31 98 GLU A C 1
ATOM 762 O O . GLU A 1 98 ? 4.475 -0.129 17.218 1.00 94.31 98 GLU A O 1
ATOM 767 N N . ARG A 1 99 ? 2.724 -1.462 17.652 1.00 93.94 99 ARG A N 1
ATOM 768 C CA . ARG A 1 99 ? 3.505 -2.563 18.248 1.00 93.94 99 ARG A CA 1
ATOM 769 C C . ARG A 1 99 ? 4.017 -3.586 17.228 1.00 93.94 99 ARG A C 1
ATOM 771 O O . ARG A 1 99 ? 4.715 -4.523 17.610 1.00 93.94 99 ARG A O 1
ATOM 778 N N . GLY A 1 100 ? 3.699 -3.419 15.944 1.00 91.06 100 GLY A N 1
ATOM 779 C CA . GLY A 1 100 ? 4.086 -4.341 14.875 1.00 91.06 100 GLY A CA 1
ATOM 780 C C . GLY A 1 100 ? 3.320 -5.667 14.894 1.00 91.06 100 GLY A C 1
ATOM 781 O O . GLY A 1 100 ? 3.816 -6.670 14.380 1.00 91.06 100 GLY A O 1
ATOM 782 N N . GLU A 1 101 ? 2.135 -5.698 15.503 1.00 94.69 101 GLU A N 1
ATOM 783 C CA . GLU A 1 101 ? 1.287 -6.888 15.531 1.00 94.69 101 GLU A CA 1
ATOM 784 C C . GLU A 1 101 ? 0.559 -7.096 14.197 1.00 94.69 101 GLU A C 1
ATOM 786 O O . GLU A 1 101 ? 0.241 -6.152 13.470 1.00 94.69 101 GLU A O 1
ATOM 791 N N . ARG A 1 102 ? 0.253 -8.359 13.887 1.00 94.00 102 ARG A N 1
ATOM 792 C CA . ARG A 1 102 ? -0.551 -8.712 12.713 1.00 94.00 102 ARG A CA 1
ATOM 793 C C . ARG A 1 102 ? -2.010 -8.325 12.938 1.00 94.00 102 ARG A C 1
ATOM 795 O O . ARG A 1 102 ? -2.567 -8.581 14.005 1.00 94.00 102 ARG A O 1
ATOM 802 N N . LEU A 1 103 ? -2.629 -7.771 11.902 1.00 96.50 103 LEU A N 1
ATOM 803 C CA . LEU A 1 103 ? -4.051 -7.456 11.890 1.00 96.50 103 LEU A CA 1
ATOM 804 C C . LEU A 1 103 ? -4.863 -8.652 11.379 1.00 96.50 103 LEU A C 1
ATOM 806 O O . LEU A 1 103 ? -4.463 -9.327 10.431 1.00 96.50 103 LEU A O 1
ATOM 810 N N . SER A 1 104 ? -6.011 -8.902 12.001 1.00 95.88 104 SER A N 1
ATOM 811 C CA . SER A 1 104 ? -7.056 -9.778 11.459 1.00 95.88 104 SER A CA 1
ATOM 812 C C . SER A 1 104 ? -7.836 -9.069 10.346 1.00 95.88 104 SER A C 1
ATOM 814 O O . SER A 1 104 ? -7.769 -7.851 10.226 1.00 95.88 104 SER A O 1
ATOM 816 N N . ALA A 1 105 ? -8.622 -9.792 9.545 1.00 94.38 105 ALA A N 1
ATOM 817 C CA . ALA A 1 105 ? -9.386 -9.181 8.451 1.00 94.38 105 ALA A CA 1
ATOM 818 C C . ALA A 1 105 ? -10.388 -8.098 8.913 1.00 94.38 105 ALA A C 1
ATOM 820 O O . ALA A 1 105 ? -10.597 -7.115 8.199 1.00 94.38 105 ALA A O 1
ATOM 821 N N . ASP A 1 106 ? -10.975 -8.246 10.105 1.00 96.31 106 ASP A N 1
ATOM 822 C CA . ASP A 1 106 ? -11.926 -7.274 10.665 1.00 96.31 106 ASP A CA 1
ATOM 823 C C . ASP A 1 106 ? -11.237 -6.023 11.227 1.00 96.31 106 ASP A C 1
ATOM 825 O O . ASP A 1 106 ? -11.822 -4.938 11.226 1.00 96.31 106 ASP A O 1
ATOM 829 N N . ASP A 1 107 ? -9.972 -6.138 11.646 1.00 98.06 107 ASP A N 1
ATOM 830 C CA . ASP A 1 107 ? -9.192 -5.012 12.168 1.00 98.06 107 ASP A CA 1
ATOM 831 C C . ASP A 1 107 ? -9.060 -3.883 11.119 1.00 98.06 107 ASP A C 1
ATOM 833 O O . ASP A 1 107 ? -9.112 -2.704 11.477 1.00 98.06 107 ASP A O 1
ATOM 837 N N . TRP A 1 108 ? -8.970 -4.227 9.826 1.00 98.00 108 TRP A N 1
ATOM 838 C CA . TRP A 1 108 ? -8.772 -3.289 8.707 1.00 98.00 108 TRP A CA 1
ATOM 839 C C . TRP A 1 108 ? -9.914 -2.289 8.491 1.00 98.00 108 TRP A C 1
ATOM 841 O O . TRP A 1 108 ? -9.692 -1.283 7.818 1.00 98.00 108 TRP A O 1
ATOM 851 N N . LYS A 1 109 ? -11.106 -2.552 9.040 1.00 97.94 109 LYS A N 1
ATOM 852 C CA . LYS A 1 109 ? -12.298 -1.685 8.958 1.00 97.94 109 LYS A CA 1
ATOM 853 C C . LYS A 1 109 ? -12.934 -1.424 10.330 1.00 97.94 109 LYS A C 1
ATOM 855 O O . LYS A 1 109 ? -14.140 -1.219 10.448 1.00 97.94 109 LYS A O 1
ATOM 860 N N . SER A 1 110 ? -12.128 -1.510 11.382 1.00 98.31 110 SER A N 1
ATOM 861 C CA . SER A 1 110 ? -12.585 -1.472 12.772 1.00 98.31 110 SER A CA 1
ATOM 862 C C . SER A 1 110 ? -12.963 -0.080 13.294 1.00 98.31 110 SER A C 1
ATOM 864 O O . SER A 1 110 ? -13.520 0.013 14.386 1.00 98.31 110 SER A O 1
ATOM 866 N N . GLY A 1 111 ? -12.661 1.002 12.572 1.00 97.75 111 GLY A N 1
ATOM 867 C CA . GLY A 1 111 ? -12.942 2.365 13.033 1.00 97.75 111 GLY A CA 1
ATOM 868 C C . GLY A 1 111 ? -12.818 3.419 11.938 1.00 97.75 111 GLY A C 1
ATOM 869 O O . GLY A 1 111 ? -13.085 3.144 10.776 1.00 97.75 111 GLY A O 1
ATOM 870 N N . ASP A 1 112 ? -12.437 4.640 12.306 1.00 97.12 112 ASP A N 1
ATOM 871 C CA . ASP A 1 112 ? -12.386 5.807 11.417 1.00 97.12 112 ASP A CA 1
ATOM 872 C C . ASP A 1 112 ? -10.965 6.360 11.184 1.00 97.12 112 ASP A C 1
ATOM 874 O O . ASP A 1 112 ? -10.758 7.163 10.262 1.00 97.12 112 ASP A O 1
ATOM 878 N N . ARG A 1 113 ? -9.966 5.901 11.953 1.00 97.88 113 ARG A N 1
ATOM 879 C CA . ARG A 1 113 ? -8.572 6.353 11.837 1.00 97.88 113 ARG A CA 1
ATOM 880 C C . ARG A 1 113 ? -7.942 5.790 10.567 1.00 97.88 113 ARG A C 1
ATOM 882 O O . ARG A 1 113 ? -7.726 4.586 10.453 1.00 97.88 113 ARG A O 1
ATOM 889 N N . LEU A 1 114 ? -7.633 6.661 9.607 1.00 98.50 114 LEU A N 1
ATOM 890 C CA . LEU A 1 114 ? -6.982 6.258 8.362 1.00 98.50 114 LEU A CA 1
ATOM 891 C C . LEU A 1 114 ? -5.520 5.891 8.606 1.00 98.50 114 LEU A C 1
ATOM 893 O O . LEU A 1 114 ? -4.757 6.720 9.103 1.00 98.50 114 LEU A O 1
ATOM 897 N N . TRP A 1 115 ? -5.119 4.703 8.174 1.00 98.25 115 TRP A N 1
ATOM 898 C CA . TRP A 1 115 ? -3.729 4.264 8.193 1.00 98.25 115 TRP A CA 1
ATOM 899 C C . TRP A 1 115 ? -3.286 3.778 6.829 1.00 98.25 115 TRP A C 1
ATOM 901 O O . TRP A 1 115 ? -3.840 2.807 6.323 1.00 98.25 115 TRP A O 1
ATOM 911 N N . LEU A 1 116 ? -2.250 4.399 6.269 1.00 98.06 116 LEU A N 1
ATOM 912 C CA . LEU A 1 116 ? -1.503 3.812 5.163 1.00 98.06 116 LEU A CA 1
ATOM 913 C C . LEU A 1 116 ? -0.585 2.736 5.752 1.00 98.06 116 LEU A C 1
ATOM 915 O O . LEU A 1 116 ? 0.413 3.046 6.405 1.00 98.06 116 LEU A O 1
ATOM 919 N N . LEU A 1 117 ? -0.989 1.479 5.574 1.00 96.88 117 LEU A N 1
ATOM 920 C CA . LEU A 1 117 ? -0.336 0.316 6.172 1.00 96.88 117 LEU A CA 1
ATOM 921 C C . LEU A 1 117 ? 0.865 -0.124 5.342 1.00 96.88 117 LEU A C 1
ATOM 923 O O . LEU A 1 117 ? 1.918 -0.401 5.907 1.00 96.88 117 LEU A O 1
ATOM 927 N N . GLU A 1 118 ? 0.720 -0.128 4.016 1.00 95.31 118 GLU A N 1
ATOM 928 C CA . GLU A 1 118 ? 1.796 -0.472 3.090 1.00 95.31 118 GLU A CA 1
ATOM 929 C C . GLU A 1 118 ? 1.817 0.471 1.888 1.00 95.31 118 GLU A C 1
ATOM 931 O O . GLU A 1 118 ? 0.776 0.830 1.333 1.00 95.31 118 GLU A O 1
ATOM 936 N N . LEU A 1 119 ? 3.027 0.833 1.465 1.00 96.19 119 LEU A N 1
ATOM 937 C CA . LEU A 1 119 ? 3.300 1.533 0.214 1.00 96.19 119 LEU A CA 1
ATOM 938 C C . LEU A 1 119 ? 4.442 0.801 -0.493 1.00 96.19 119 LEU A C 1
ATOM 940 O O . LEU A 1 119 ? 5.614 0.976 -0.166 1.00 96.19 119 LEU A O 1
ATOM 944 N N . ILE A 1 120 ? 4.090 -0.053 -1.448 1.00 96.19 120 ILE A N 1
ATOM 945 C CA . ILE A 1 120 ? 5.035 -0.896 -2.178 1.00 96.19 120 ILE A CA 1
ATOM 946 C C . ILE A 1 120 ? 5.335 -0.218 -3.514 1.00 96.19 120 ILE A C 1
ATOM 948 O O . ILE A 1 120 ? 4.489 -0.191 -4.404 1.00 96.19 120 ILE A O 1
ATOM 952 N N . SER A 1 121 ? 6.546 0.319 -3.655 1.00 95.69 121 SER A N 1
ATOM 953 C CA . SER A 1 121 ? 7.016 1.048 -4.842 1.00 95.69 121 SER A CA 1
ATOM 954 C C . SER A 1 121 ? 8.377 0.507 -5.317 1.00 95.69 121 SER A C 1
ATOM 956 O O . SER A 1 121 ? 9.410 1.153 -5.150 1.00 95.69 121 SER A O 1
ATOM 958 N N . PRO A 1 122 ? 8.425 -0.708 -5.899 1.00 95.50 122 PRO A N 1
ATOM 959 C CA . PRO A 1 122 ? 9.681 -1.409 -6.191 1.00 95.50 122 PRO A CA 1
ATOM 960 C C . PRO A 1 122 ? 10.590 -0.687 -7.197 1.00 95.50 122 PRO A C 1
ATOM 962 O O . PRO A 1 122 ? 11.782 -0.975 -7.248 1.00 95.50 122 PRO A O 1
ATOM 965 N N . PHE A 1 123 ? 10.045 0.253 -7.973 1.00 93.75 123 PHE A N 1
ATOM 966 C CA . PHE A 1 123 ? 10.776 1.034 -8.974 1.00 93.75 123 PHE A CA 1
ATOM 967 C C . PHE A 1 123 ? 11.102 2.463 -8.514 1.00 93.75 123 PHE A C 1
ATOM 969 O O . PHE A 1 123 ? 11.593 3.262 -9.311 1.00 93.75 123 PHE A O 1
ATOM 976 N N . ALA A 1 124 ? 10.804 2.819 -7.260 1.00 91.75 124 ALA A N 1
ATOM 977 C CA . ALA A 1 124 ? 11.137 4.136 -6.734 1.00 91.75 124 ALA A CA 1
ATOM 978 C C . ALA A 1 124 ? 12.651 4.276 -6.545 1.00 91.75 124 ALA A C 1
ATOM 980 O O . ALA A 1 124 ? 13.308 3.402 -5.975 1.00 91.75 124 ALA A O 1
ATOM 981 N N . THR A 1 125 ? 13.190 5.402 -7.001 1.00 89.94 125 THR A N 1
ATOM 982 C CA . THR A 1 125 ? 14.572 5.814 -6.748 1.00 89.94 125 THR A CA 1
ATOM 983 C C . THR A 1 125 ? 14.574 7.248 -6.218 1.00 89.94 125 THR A C 1
ATOM 985 O O . THR A 1 125 ? 13.599 7.974 -6.439 1.00 89.94 125 THR A O 1
ATOM 988 N N . PRO A 1 126 ? 15.646 7.695 -5.542 1.00 85.88 126 PRO A N 1
ATOM 989 C CA . PRO A 1 126 ? 15.749 9.080 -5.079 1.00 85.88 126 PRO A CA 1
ATOM 990 C C . PRO A 1 126 ? 15.600 10.126 -6.197 1.00 85.88 126 PRO A C 1
ATOM 992 O O . PRO A 1 126 ? 15.245 11.268 -5.930 1.00 85.88 126 PRO A O 1
ATOM 995 N N . GLU A 1 127 ? 15.872 9.754 -7.449 1.00 91.31 127 GLU A N 1
ATOM 996 C CA . GLU A 1 127 ? 15.861 10.658 -8.600 1.00 91.31 127 GLU A CA 1
ATOM 997 C C . GLU A 1 127 ? 14.489 10.758 -9.279 1.00 91.31 127 GLU A C 1
ATOM 999 O O . GLU A 1 127 ? 14.188 11.784 -9.889 1.00 91.31 127 GLU A O 1
ATOM 1004 N N . ASN A 1 128 ? 13.660 9.707 -9.210 1.00 89.31 128 ASN A N 1
ATOM 1005 C CA . ASN A 1 128 ? 12.409 9.641 -9.975 1.00 89.31 128 ASN A CA 1
ATOM 1006 C C . ASN A 1 128 ? 11.158 10.084 -9.199 1.00 89.31 128 ASN A C 1
ATOM 1008 O O . ASN A 1 128 ? 10.109 10.264 -9.816 1.00 89.31 128 ASN A O 1
ATOM 1012 N N . ASN A 1 129 ? 11.268 10.292 -7.882 1.00 91.00 129 ASN A N 1
ATOM 1013 C CA . ASN A 1 129 ? 10.191 10.752 -6.992 1.00 91.00 129 ASN A CA 1
ATOM 1014 C C . ASN A 1 129 ? 8.903 9.903 -7.044 1.00 91.00 129 ASN A C 1
ATOM 1016 O O . ASN A 1 129 ? 7.809 10.400 -6.761 1.00 91.00 129 ASN A O 1
ATOM 1020 N N . LEU A 1 130 ? 8.987 8.631 -7.455 1.00 91.75 130 LEU A N 1
ATOM 1021 C CA . LEU A 1 130 ? 7.797 7.806 -7.685 1.00 91.75 130 LEU A CA 1
ATOM 1022 C C . LEU A 1 130 ? 6.963 7.630 -6.407 1.00 91.75 130 LEU A C 1
ATOM 1024 O O . LEU A 1 130 ? 5.739 7.730 -6.455 1.00 91.75 130 LEU A O 1
ATOM 1028 N N . ALA A 1 131 ? 7.608 7.393 -5.261 1.00 92.75 131 ALA A N 1
ATOM 1029 C CA . ALA A 1 131 ? 6.910 7.192 -3.992 1.00 92.75 131 ALA A CA 1
ATOM 1030 C C . ALA A 1 131 ? 6.181 8.467 -3.529 1.00 92.75 131 ALA A C 1
ATOM 1032 O O . ALA A 1 131 ? 5.055 8.401 -3.037 1.00 92.75 131 ALA A O 1
ATOM 1033 N N . GLU A 1 132 ? 6.797 9.630 -3.731 1.00 92.56 132 GLU A N 1
ATOM 1034 C CA . GLU A 1 132 ? 6.245 10.944 -3.418 1.00 92.56 132 GLU A CA 1
ATOM 1035 C C . GLU A 1 132 ? 5.043 11.264 -4.309 1.00 92.56 132 GLU A C 1
ATOM 1037 O O . GLU A 1 132 ? 4.024 11.745 -3.812 1.00 92.56 132 GLU A O 1
ATOM 1042 N N . ILE A 1 133 ? 5.129 10.950 -5.606 1.00 93.94 133 ILE A N 1
ATOM 1043 C CA . ILE A 1 133 ? 4.017 11.099 -6.553 1.00 93.94 133 ILE A CA 1
ATOM 1044 C C . ILE A 1 133 ? 2.849 10.193 -6.150 1.00 93.94 133 ILE A C 1
ATOM 1046 O O . ILE A 1 133 ? 1.711 10.658 -6.091 1.00 93.94 133 ILE A O 1
ATOM 1050 N N . MET A 1 134 ? 3.120 8.926 -5.811 1.00 95.25 134 MET A N 1
ATOM 1051 C CA . MET A 1 134 ? 2.099 7.994 -5.319 1.00 95.25 134 MET A CA 1
ATOM 1052 C C . MET A 1 134 ? 1.416 8.536 -4.055 1.00 95.25 134 MET A C 1
ATOM 1054 O O . MET A 1 134 ? 0.191 8.536 -3.960 1.00 95.25 134 MET A O 1
ATOM 1058 N N . LEU A 1 135 ? 2.189 9.055 -3.096 1.00 94.81 135 LEU A N 1
ATOM 1059 C CA . LEU A 1 135 ? 1.641 9.649 -1.876 1.00 94.81 135 LEU A CA 1
ATOM 1060 C C . LEU A 1 135 ? 0.806 10.909 -2.167 1.00 94.81 135 LEU A C 1
ATOM 1062 O O . LEU A 1 135 ? -0.257 11.088 -1.573 1.00 94.81 135 LEU A O 1
ATOM 1066 N N . ALA A 1 136 ? 1.252 11.768 -3.086 1.00 94.00 136 ALA A N 1
ATOM 1067 C CA . ALA A 1 136 ? 0.520 12.967 -3.491 1.00 94.00 136 ALA A CA 1
ATOM 1068 C C . ALA A 1 136 ? -0.816 12.636 -4.179 1.00 94.00 136 ALA A C 1
ATOM 1070 O O . ALA A 1 136 ? -1.817 13.314 -3.931 1.00 94.00 136 ALA A O 1
ATOM 1071 N N . ASP A 1 137 ? -0.855 11.579 -4.994 1.00 95.00 137 ASP A N 1
ATOM 1072 C CA . ASP A 1 137 ? -2.089 11.072 -5.595 1.00 95.00 137 ASP A CA 1
ATOM 1073 C C . ASP A 1 137 ? -3.053 10.512 -4.531 1.00 95.00 137 ASP A C 1
ATOM 1075 O O . ASP A 1 137 ? -4.243 10.830 -4.574 1.00 95.00 137 ASP A O 1
ATOM 1079 N N . LEU A 1 138 ? -2.563 9.790 -3.511 1.00 96.19 138 LEU A N 1
ATOM 1080 C CA . LEU A 1 138 ? -3.410 9.365 -2.385 1.00 96.19 138 LEU A CA 1
ATOM 1081 C C . LEU A 1 138 ? -4.036 10.566 -1.672 1.00 96.19 138 LEU A C 1
ATOM 1083 O O . LEU A 1 138 ? -5.244 10.585 -1.445 1.00 96.19 138 LEU A O 1
ATOM 1087 N N . VAL A 1 139 ? -3.224 11.577 -1.349 1.00 95.75 139 VAL A N 1
ATOM 1088 C CA . VAL A 1 139 ? -3.667 12.808 -0.671 1.00 95.75 139 VAL A CA 1
ATOM 1089 C C . VAL A 1 139 ? -4.667 13.598 -1.514 1.00 95.75 139 VAL A C 1
ATOM 1091 O O . VAL A 1 139 ? -5.586 14.195 -0.960 1.00 95.75 139 VAL A O 1
ATOM 1094 N N . SER A 1 140 ? -4.515 13.597 -2.837 1.00 93.00 140 SER A N 1
ATOM 1095 C CA . SER A 1 140 ? -5.426 14.302 -3.748 1.00 93.00 140 SER A CA 1
ATOM 1096 C C . SER A 1 140 ? -6.678 13.488 -4.097 1.00 93.00 140 SER A C 1
ATOM 1098 O O . SER A 1 140 ? -7.662 14.057 -4.564 1.00 93.00 140 SER A O 1
ATOM 1100 N N . GLY A 1 141 ? -6.648 12.172 -3.874 1.00 94.25 141 GLY A N 1
ATOM 1101 C CA . GLY A 1 141 ? -7.729 11.238 -4.174 1.00 94.25 141 GLY A CA 1
ATOM 1102 C C . GLY A 1 141 ? -8.318 10.599 -2.911 1.00 94.25 141 GLY A C 1
ATOM 1103 O O . GLY A 1 141 ? -9.035 11.273 -2.169 1.00 94.25 141 GLY A O 1
ATOM 1104 N N . PRO A 1 142 ? -8.068 9.301 -2.647 1.00 94.88 142 PRO A N 1
ATOM 1105 C CA . PRO A 1 142 ? -8.758 8.545 -1.595 1.00 94.88 142 PRO A CA 1
ATOM 1106 C C . PRO A 1 142 ? -8.572 9.102 -0.172 1.00 94.88 142 PRO A C 1
ATOM 1108 O O . PRO A 1 142 ? -9.385 8.822 0.713 1.00 94.88 142 PRO A O 1
ATOM 1111 N N . PHE A 1 143 ? -7.514 9.878 0.083 1.00 96.44 143 PHE A N 1
ATOM 1112 C CA . PHE A 1 143 ? -7.227 10.483 1.390 1.00 96.44 143 PHE A CA 1
ATOM 1113 C C . PHE A 1 143 ? -7.544 11.985 1.434 1.00 96.44 143 PHE A C 1
ATOM 1115 O O . PHE A 1 143 ? -7.207 12.655 2.415 1.00 96.44 143 PHE A O 1
ATOM 1122 N N . ALA A 1 144 ? -8.200 12.529 0.404 1.00 94.31 144 ALA A N 1
ATOM 1123 C CA . ALA A 1 144 ? -8.510 13.949 0.321 1.00 94.31 144 ALA A CA 1
ATOM 1124 C C . ALA A 1 144 ? -9.251 14.450 1.567 1.00 94.31 144 ALA A C 1
ATOM 1126 O O . ALA A 1 144 ? -10.237 13.866 2.017 1.00 94.31 144 ALA A O 1
ATOM 1127 N N . ASN A 1 145 ? -8.768 15.570 2.115 1.00 92.81 145 ASN A N 1
ATOM 1128 C CA . ASN A 1 145 ? -9.319 16.236 3.300 1.00 92.81 145 ASN A CA 1
ATOM 1129 C C . ASN A 1 145 ? -9.360 15.370 4.572 1.00 92.81 145 ASN A C 1
ATOM 1131 O O . ASN A 1 145 ? -10.140 15.653 5.483 1.00 92.81 145 ASN A O 1
ATOM 1135 N N . ARG A 1 146 ? -8.526 14.328 4.660 1.00 92.62 146 ARG A N 1
ATOM 1136 C CA . ARG A 1 146 ? -8.439 13.465 5.839 1.00 92.62 146 ARG A CA 1
ATOM 1137 C C . ARG A 1 146 ? -7.065 13.528 6.483 1.00 92.62 146 ARG A C 1
ATOM 1139 O O . ARG A 1 146 ? -6.039 13.673 5.822 1.00 92.62 146 ARG A O 1
ATOM 1146 N N . ARG A 1 147 ? -7.063 13.354 7.801 1.00 95.38 147 ARG A N 1
ATOM 1147 C CA . ARG A 1 147 ? -5.869 12.992 8.557 1.00 95.38 147 ARG A CA 1
ATOM 1148 C C . ARG A 1 147 ? -5.614 11.497 8.383 1.00 95.38 147 ARG A C 1
ATOM 1150 O O . ARG A 1 147 ? -6.556 10.708 8.455 1.00 95.38 147 ARG A O 1
ATOM 1157 N N . PHE A 1 148 ? -4.356 11.120 8.196 1.00 97.75 148 PHE A N 1
ATOM 1158 C CA . PHE A 1 148 ? -3.945 9.721 8.145 1.00 97.75 148 PHE A CA 1
ATOM 1159 C C . PHE A 1 148 ? -2.576 9.508 8.774 1.00 97.75 148 PHE A C 1
ATOM 1161 O O . PHE A 1 148 ? -1.756 10.427 8.833 1.00 97.75 148 PHE A O 1
ATOM 1168 N N . SER A 1 149 ? -2.338 8.291 9.245 1.00 98.00 149 SER A N 1
ATOM 1169 C CA . SER A 1 149 ? -1.076 7.877 9.847 1.00 98.00 149 SER A CA 1
ATOM 1170 C C . SER A 1 149 ? -0.360 6.834 8.993 1.00 98.00 149 SER A C 1
ATOM 1172 O O . SER A 1 149 ? -0.976 6.141 8.184 1.00 98.00 149 SER A O 1
ATOM 1174 N N . LEU A 1 150 ? 0.956 6.745 9.161 1.00 96.38 150 LEU A N 1
ATOM 1175 C CA . LEU A 1 150 ? 1.806 5.721 8.557 1.00 96.38 150 LEU A CA 1
ATOM 1176 C C . LEU A 1 150 ? 3.083 5.536 9.373 1.00 96.38 150 LEU A C 1
ATOM 1178 O O . LEU A 1 150 ? 3.480 6.424 10.132 1.00 96.38 150 LEU A O 1
ATOM 1182 N N . HIS A 1 151 ? 3.767 4.414 9.161 1.00 94.00 151 HIS A N 1
ATOM 1183 C CA . HIS A 1 151 ? 5.135 4.252 9.633 1.00 94.00 151 HIS A CA 1
ATOM 1184 C C . HIS A 1 151 ? 6.134 4.812 8.625 1.00 94.00 151 HIS A C 1
ATOM 1186 O O . HIS A 1 151 ? 6.196 4.370 7.480 1.00 94.00 151 HIS A O 1
ATOM 1192 N N . ARG A 1 152 ? 6.986 5.731 9.080 1.00 87.50 152 ARG A N 1
ATOM 1193 C CA . ARG A 1 152 ? 8.203 6.114 8.369 1.00 87.50 152 ARG A CA 1
ATOM 1194 C C . ARG A 1 152 ? 9.366 5.313 8.930 1.00 87.50 152 ARG A C 1
ATOM 1196 O O . ARG A 1 152 ? 9.637 5.373 10.126 1.00 87.50 152 ARG A O 1
ATOM 1203 N N . THR A 1 153 ? 10.051 4.581 8.060 1.00 82.75 153 THR A N 1
ATOM 1204 C CA . THR A 1 153 ? 11.272 3.863 8.431 1.00 82.75 153 THR A CA 1
ATOM 1205 C C . THR A 1 153 ? 12.470 4.779 8.216 1.00 82.75 153 THR A C 1
ATOM 1207 O O . THR A 1 153 ? 12.655 5.315 7.126 1.00 82.75 153 THR A O 1
ATOM 1210 N N . ASP A 1 154 ? 13.274 4.975 9.253 1.00 79.62 154 ASP A N 1
ATOM 1211 C CA . ASP A 1 154 ? 14.555 5.664 9.154 1.00 79.62 154 ASP A CA 1
ATOM 1212 C C . ASP A 1 154 ? 15.570 4.787 8.404 1.00 79.62 154 ASP A C 1
ATOM 1214 O O . ASP A 1 154 ? 15.803 3.636 8.776 1.00 79.62 154 ASP A O 1
ATOM 1218 N N . ALA A 1 155 ? 16.174 5.325 7.344 1.00 72.62 155 ALA A N 1
ATOM 1219 C CA . ALA A 1 155 ? 17.034 4.554 6.447 1.00 72.62 155 ALA A CA 1
ATOM 1220 C C . ALA A 1 155 ? 18.351 4.088 7.097 1.00 72.62 155 ALA A C 1
ATOM 1222 O O . ALA A 1 155 ? 18.928 3.099 6.653 1.00 72.62 155 ALA A O 1
ATOM 1223 N N . ALA A 1 156 ? 18.830 4.780 8.138 1.00 78.50 156 ALA A N 1
ATOM 1224 C CA . ALA A 1 156 ? 20.095 4.459 8.797 1.00 78.50 156 ALA A CA 1
ATOM 1225 C C . ALA A 1 156 ? 19.918 3.453 9.944 1.00 78.50 156 ALA A C 1
ATOM 1227 O O . ALA A 1 156 ? 20.739 2.558 10.126 1.00 78.50 156 ALA A O 1
ATOM 1228 N N . SER A 1 157 ? 18.850 3.607 10.725 1.00 81.94 157 SER A N 1
ATOM 1229 C CA . SER A 1 157 ? 18.597 2.826 11.940 1.00 81.94 157 SER A CA 1
ATOM 1230 C C . SER A 1 157 ? 17.550 1.726 11.768 1.00 81.94 157 SER A C 1
ATOM 1232 O O . SER A 1 157 ? 17.434 0.862 12.634 1.00 81.94 157 SER A O 1
ATOM 1234 N N . GLY A 1 158 ? 16.750 1.759 10.696 1.00 78.69 158 GLY A N 1
ATOM 1235 C CA . GLY A 1 158 ? 15.600 0.869 10.509 1.00 78.69 158 GLY A C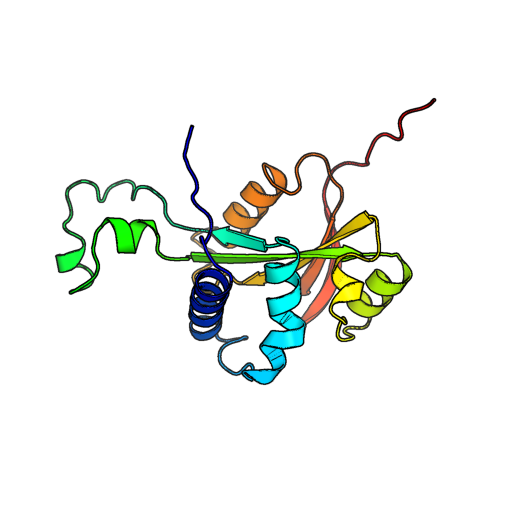A 1
ATOM 1236 C C . GLY A 1 158 ? 14.445 1.137 11.483 1.00 78.69 158 GLY A C 1
ATOM 1237 O O . GLY A 1 158 ? 13.464 0.392 11.500 1.00 78.69 158 GLY A O 1
ATOM 1238 N N . ARG A 1 159 ? 14.544 2.189 12.308 1.00 83.56 159 ARG A N 1
ATOM 1239 C CA . ARG A 1 159 ? 13.522 2.561 13.289 1.00 83.56 159 ARG A CA 1
ATOM 1240 C C . ARG A 1 159 ? 12.252 3.007 12.570 1.00 83.56 159 ARG A C 1
ATOM 1242 O O . ARG A 1 159 ? 12.315 3.848 11.677 1.00 83.56 159 ARG A O 1
ATOM 1249 N N . LYS A 1 160 ? 11.106 2.462 12.977 1.00 85.81 160 LYS A N 1
ATOM 1250 C CA . LYS A 1 160 ? 9.787 2.858 12.475 1.00 85.81 160 LYS A CA 1
ATOM 1251 C C . LYS A 1 160 ? 9.163 3.870 13.425 1.00 85.81 160 LYS A C 1
ATOM 1253 O O . LYS A 1 160 ? 8.948 3.555 14.590 1.00 85.81 160 LYS A O 1
ATOM 1258 N N . ASP A 1 161 ? 8.863 5.056 12.915 1.00 89.75 161 ASP A N 1
ATOM 1259 C CA . ASP A 1 161 ? 8.106 6.078 13.633 1.00 89.75 161 ASP A CA 1
ATOM 1260 C C . ASP A 1 161 ? 6.726 6.240 13.025 1.00 89.75 161 ASP A C 1
ATOM 1262 O O . ASP A 1 161 ? 6.591 6.338 11.804 1.00 89.75 161 ASP A O 1
ATOM 1266 N N . LYS A 1 162 ? 5.707 6.367 13.875 1.00 94.06 162 LYS A N 1
ATOM 1267 C CA . LYS A 1 162 ? 4.417 6.882 13.429 1.00 94.06 162 LYS A CA 1
ATOM 1268 C C . LYS A 1 162 ? 4.568 8.344 13.040 1.00 94.06 162 LYS A C 1
ATOM 1270 O O . LYS A 1 162 ? 5.024 9.173 13.826 1.00 94.06 162 LYS A O 1
ATOM 1275 N N . ILE A 1 163 ? 4.117 8.660 11.839 1.00 94.56 163 ILE A N 1
ATOM 1276 C CA . ILE A 1 163 ? 3.886 10.026 11.396 1.00 94.56 163 ILE A CA 1
ATOM 1277 C C . ILE A 1 163 ? 2.409 10.183 11.054 1.00 94.56 163 ILE A C 1
ATOM 1279 O O . ILE A 1 163 ? 1.761 9.240 10.601 1.00 94.56 163 ILE A O 1
ATOM 1283 N N . THR A 1 164 ? 1.884 11.381 11.280 1.00 95.44 164 THR A N 1
ATOM 1284 C CA . THR A 1 164 ? 0.501 11.732 10.963 1.00 95.44 164 THR A CA 1
ATOM 1285 C C . THR A 1 164 ? 0.510 12.925 10.022 1.00 95.44 164 THR A C 1
ATOM 1287 O O . THR A 1 164 ? 1.123 13.948 10.323 1.00 95.44 164 THR A O 1
ATOM 1290 N N . LEU A 1 165 ? -0.152 12.774 8.878 1.00 92.06 165 LEU A N 1
ATOM 1291 C CA . LEU A 1 165 ? -0.234 13.754 7.800 1.00 92.06 165 LEU A CA 1
ATOM 1292 C C . LEU A 1 165 ? -1.693 14.187 7.584 1.00 92.06 165 LEU A C 1
ATOM 1294 O O . LEU A 1 165 ? -2.627 13.512 8.022 1.00 92.06 165 LEU A O 1
ATOM 1298 N N . GLY A 1 166 ? -1.884 15.306 6.884 1.00 83.94 166 GLY A N 1
ATOM 1299 C CA . GLY A 1 166 ? -3.201 15.835 6.524 1.00 83.94 166 GLY A CA 1
ATOM 1300 C C . GLY A 1 166 ? -3.737 16.909 7.475 1.00 83.94 166 GLY A C 1
ATOM 1301 O O . GLY A 1 166 ? -3.101 17.290 8.459 1.00 83.94 166 GLY A O 1
ATOM 1302 N N . VAL A 1 167 ? -4.916 17.429 7.138 1.00 68.31 167 VAL A N 1
ATOM 1303 C CA . VAL A 1 167 ? -5.572 18.541 7.842 1.00 68.31 167 VAL A CA 1
ATOM 1304 C C . VAL A 1 167 ? -6.548 17.991 8.884 1.00 68.31 167 VAL A C 1
ATOM 1306 O O . VAL A 1 167 ? -7.140 16.929 8.694 1.00 68.31 167 VAL A O 1
ATOM 1309 N N . GLU A 1 168 ? -6.708 18.688 10.007 1.00 56.22 168 GLU A N 1
ATOM 1310 C CA . GLU A 1 168 ? -7.673 18.314 11.043 1.00 56.22 168 GLU A CA 1
ATOM 1311 C C . GLU A 1 168 ? -9.103 18.350 10.483 1.00 56.22 168 GLU A C 1
ATOM 1313 O O . GLU A 1 168 ? -9.511 19.345 9.878 1.00 56.22 168 GLU A O 1
ATOM 1318 N N . ALA A 1 169 ? -9.867 17.266 10.656 1.00 51.97 169 ALA A N 1
ATOM 1319 C CA . ALA A 1 169 ? -11.273 17.253 10.276 1.00 51.97 169 ALA A CA 1
ATOM 1320 C C . ALA A 1 169 ? -12.010 18.290 11.134 1.00 51.97 169 ALA A C 1
ATOM 1322 O O . ALA A 1 169 ? -12.065 18.158 12.358 1.00 51.97 169 ALA A O 1
ATOM 1323 N N . LYS A 1 170 ? -12.567 19.339 10.515 1.00 45.75 170 LYS A N 1
ATOM 1324 C CA . LYS A 1 170 ? -13.478 20.245 11.222 1.00 45.75 170 LYS A CA 1
ATOM 1325 C C . LYS A 1 170 ? -14.681 19.423 11.676 1.00 45.75 170 LYS A C 1
ATOM 1327 O O . LYS A 1 170 ? -15.460 18.972 10.841 1.00 45.75 170 LYS A O 1
ATOM 1332 N N . VAL A 1 171 ? -14.825 19.235 12.985 1.00 46.31 171 VAL A N 1
ATOM 1333 C CA . VAL A 1 171 ? -16.047 18.682 13.575 1.00 46.31 171 VAL A CA 1
ATOM 1334 C C . VAL A 1 171 ? -17.200 19.614 13.183 1.00 46.31 171 VAL A C 1
ATOM 1336 O O . VAL A 1 171 ? -17.107 20.815 13.462 1.00 46.31 171 VAL A O 1
ATOM 1339 N N . PRO A 1 172 ? -18.265 19.132 12.515 1.00 40.19 172 PRO A N 1
ATOM 1340 C CA . PRO A 1 172 ? -19.453 19.942 12.313 1.00 40.19 172 PRO A CA 1
ATOM 1341 C C . PRO A 1 172 ? -20.055 20.212 13.689 1.00 40.19 172 PRO A C 1
ATOM 1343 O O . PRO A 1 172 ? -20.425 19.284 14.404 1.00 40.19 172 PRO A O 1
ATOM 1346 N N . VAL A 1 173 ? -20.118 21.482 14.076 1.00 46.84 173 VAL A N 1
ATOM 1347 C CA . VAL A 1 173 ? -20.933 21.898 15.216 1.00 46.84 173 VAL A CA 1
ATOM 1348 C C . VAL A 1 173 ? -22.389 21.732 14.771 1.00 46.84 173 VAL A C 1
ATOM 1350 O O . VAL A 1 173 ? -22.816 22.388 13.818 1.00 46.84 173 VAL A O 1
ATOM 1353 N N . HIS A 1 174 ? -23.109 20.799 15.390 1.00 46.66 174 HIS A N 1
ATOM 1354 C CA . HIS A 1 174 ? -24.570 20.739 15.354 1.00 46.66 174 HIS A CA 1
ATOM 1355 C C . HIS A 1 174 ? -25.118 21.384 16.620 1.00 46.66 174 HIS A C 1
ATOM 1357 O O . HIS A 1 174 ? -24.564 21.092 17.704 1.00 46.66 174 HIS A O 1
#

InterPro domains:
  IPR003996 RTX toxin-activating protein C, bacteria [PF02794] (13-52)
  IPR003996 RTX toxin-activating protein C, bacteria [PF02794] (77-163)

pLDDT: mean 87.89, std 14.0, range [34.03, 98.56]